Protein AF-A0A1X2G2B9-F1 (afdb_monomer_lite)

Secondary structure (DSSP, 8-state):
---TTSPPPPS--GGGG-GGGEEEEE-HHHHTT-S-HHHHHHHHHH-SS--TTEEEEEE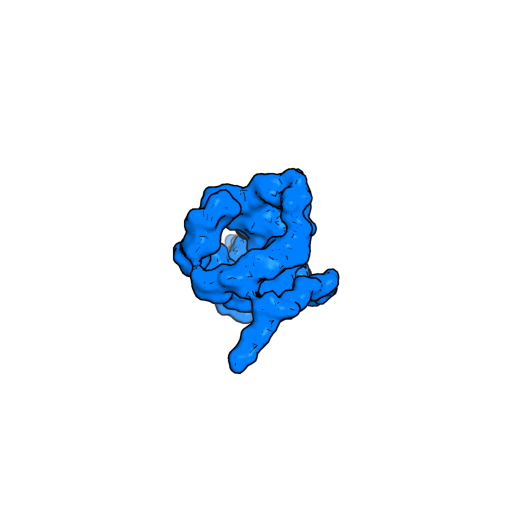ETTEEEEEESSHHHHHHHHH-GGGGHHHHTSTTGGG-EEEE-EETTEEPPP-SS--SSSTTS-S----S--------

Structure (mmCIF, N/CA/C/O backbone):
data_AF-A0A1X2G2B9-F1
#
_entry.id   AF-A0A1X2G2B9-F1
#
loop_
_atom_site.group_PDB
_atom_site.id
_atom_site.type_symbol
_atom_site.label_atom_id
_atom_site.label_alt_id
_atom_site.label_comp_id
_atom_site.label_asym_id
_atom_site.label_entity_id
_atom_site.label_seq_id
_atom_site.pdbx_PDB_ins_code
_atom_site.Cartn_x
_atom_site.Cartn_y
_atom_site.Cartn_z
_atom_site.occupancy
_atom_site.B_iso_or_equiv
_atom_site.auth_seq_id
_atom_site.auth_comp_id
_atom_site.auth_asym_id
_atom_site.auth_atom_id
_atom_site.pdbx_PDB_model_num
ATOM 1 N N . MET A 1 1 ? 1.521 -21.490 12.981 1.00 35.12 1 MET A N 1
ATOM 2 C CA . MET A 1 1 ? 0.927 -20.131 13.017 1.00 35.12 1 MET A CA 1
ATOM 3 C C . MET A 1 1 ? 2.047 -19.111 12.882 1.00 35.12 1 MET A C 1
ATOM 5 O O . MET A 1 1 ? 2.948 -19.111 13.706 1.00 35.12 1 MET A O 1
ATOM 9 N N . ASN A 1 2 ? 2.066 -18.315 11.810 1.00 43.19 2 ASN A N 1
ATOM 10 C CA . ASN A 1 2 ? 3.183 -17.407 11.534 1.00 43.19 2 ASN A CA 1
ATOM 11 C C . ASN A 1 2 ? 3.017 -16.120 12.366 1.00 43.19 2 ASN A C 1
ATOM 13 O O . ASN A 1 2 ? 2.038 -15.397 12.181 1.00 43.19 2 ASN A O 1
ATOM 17 N N . ASN A 1 3 ? 3.951 -15.846 13.283 1.00 52.41 3 ASN A N 1
ATOM 18 C CA . ASN A 1 3 ? 3.929 -14.757 14.278 1.00 52.41 3 ASN A CA 1
ATOM 19 C C . ASN A 1 3 ? 4.157 -13.352 13.664 1.00 52.41 3 ASN A C 1
ATOM 21 O O . ASN A 1 3 ? 4.850 -12.494 14.210 1.00 52.41 3 ASN A O 1
ATOM 25 N N . ASN A 1 4 ? 3.556 -13.085 12.503 1.00 62.97 4 ASN A N 1
ATOM 26 C CA . ASN A 1 4 ? 3.763 -11.864 11.723 1.00 62.97 4 ASN A CA 1
ATOM 27 C C . ASN A 1 4 ? 3.296 -10.582 12.428 1.00 62.97 4 ASN A C 1
ATOM 29 O O . ASN A 1 4 ? 3.696 -9.508 11.995 1.00 62.97 4 ASN A O 1
ATOM 33 N N . ARG A 1 5 ? 2.494 -10.658 13.501 1.00 63.94 5 ARG A N 1
ATOM 34 C CA . ARG A 1 5 ? 2.008 -9.479 14.247 1.00 63.94 5 ARG A CA 1
ATOM 35 C C . ARG A 1 5 ? 3.098 -8.761 15.052 1.00 63.94 5 ARG A C 1
ATOM 37 O O . ARG A 1 5 ? 2.946 -7.576 15.328 1.00 63.94 5 ARG A O 1
ATOM 44 N N . TYR A 1 6 ? 4.192 -9.449 15.388 1.00 70.75 6 TYR A N 1
ATOM 45 C CA . TYR A 1 6 ? 5.285 -8.894 16.201 1.00 70.75 6 TYR A CA 1
ATOM 46 C C . TYR A 1 6 ? 6.577 -8.652 15.419 1.00 70.75 6 TYR A C 1
ATOM 48 O O . TYR A 1 6 ? 7.561 -8.170 15.984 1.00 70.75 6 TYR A O 1
ATOM 56 N N . ARG A 1 7 ? 6.605 -8.968 14.116 1.00 85.94 7 ARG A N 1
ATOM 57 C CA . ARG A 1 7 ? 7.803 -8.718 13.309 1.00 85.94 7 ARG A CA 1
ATOM 58 C C . ARG A 1 7 ? 8.069 -7.214 13.246 1.00 85.94 7 ARG A C 1
ATOM 60 O O . ARG A 1 7 ? 7.139 -6.423 13.094 1.00 85.94 7 ARG A O 1
ATOM 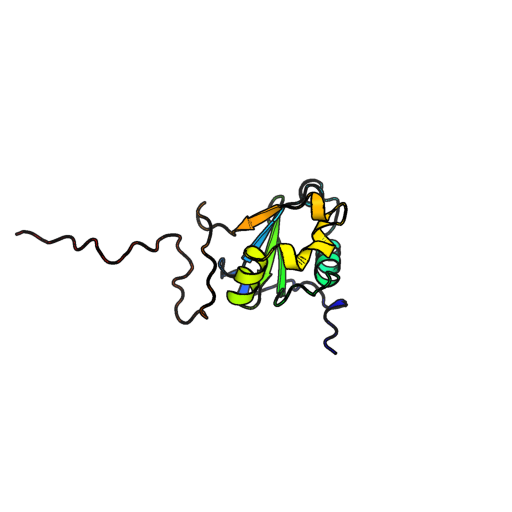67 N N . ARG A 1 8 ? 9.334 -6.809 13.319 1.00 88.69 8 ARG A N 1
ATOM 68 C CA . ARG A 1 8 ? 9.735 -5.405 13.144 1.00 88.69 8 ARG A CA 1
ATOM 69 C C . ARG A 1 8 ? 9.787 -5.047 11.659 1.00 88.69 8 ARG A C 1
ATOM 71 O O . ARG A 1 8 ? 9.990 -5.925 10.822 1.00 88.69 8 ARG A O 1
ATOM 78 N N . ASN A 1 9 ? 9.606 -3.766 11.342 1.00 92.19 9 ASN A N 1
ATOM 79 C CA . ASN A 1 9 ? 9.859 -3.267 9.994 1.00 92.19 9 ASN A CA 1
ATOM 80 C C . ASN A 1 9 ? 11.370 -3.386 9.730 1.00 92.19 9 ASN A C 1
ATOM 82 O O . ASN A 1 9 ? 12.138 -2.840 10.528 1.00 92.19 9 ASN A O 1
ATOM 86 N N . PRO A 1 10 ? 11.819 -4.103 8.686 1.00 88.81 10 PRO A N 1
ATOM 87 C CA . PRO A 1 10 ? 13.242 -4.200 8.378 1.00 88.81 10 PRO A CA 1
ATOM 88 C C . PRO A 1 10 ? 13.852 -2.809 8.169 1.00 88.81 10 PRO A C 1
ATOM 90 O O . PRO A 1 10 ? 13.226 -1.966 7.545 1.00 88.81 10 PRO A O 1
ATOM 93 N N . GLN A 1 11 ? 15.075 -2.564 8.646 1.00 86.00 11 GLN A N 1
ATOM 94 C CA . GLN A 1 11 ? 15.776 -1.303 8.346 1.00 86.00 11 GLN A CA 1
ATOM 95 C C . GLN A 1 11 ? 16.315 -1.265 6.910 1.00 86.00 11 GLN A C 1
ATOM 97 O O . GLN A 1 11 ? 16.427 -0.203 6.309 1.00 86.00 11 GLN A O 1
ATOM 102 N N . HIS A 1 12 ? 16.625 -2.438 6.354 1.00 84.06 12 HIS A N 1
ATOM 103 C CA . HIS A 1 12 ? 17.153 -2.595 5.006 1.00 84.06 12 HIS A CA 1
ATOM 104 C C . HIS A 1 12 ? 16.321 -3.621 4.245 1.00 84.06 12 HIS A C 1
ATOM 106 O O . HIS A 1 12 ? 16.047 -4.713 4.745 1.00 84.06 12 HIS A O 1
ATOM 112 N N . CYS A 1 13 ? 15.947 -3.293 3.008 1.00 84.88 13 CYS A N 1
ATOM 113 C CA . CYS A 1 13 ? 15.178 -4.192 2.162 1.00 84.88 13 CYS A CA 1
ATOM 114 C C . CYS A 1 13 ? 15.708 -4.193 0.724 1.00 84.88 13 CYS A C 1
ATOM 116 O O . CYS A 1 13 ? 15.471 -3.263 -0.046 1.00 84.88 13 CYS A O 1
ATOM 118 N N . ARG A 1 14 ? 16.393 -5.279 0.337 1.00 78.12 14 ARG A N 1
ATOM 119 C CA . ARG A 1 14 ? 16.981 -5.438 -1.009 1.00 78.12 14 ARG A CA 1
ATOM 120 C C . ARG A 1 14 ? 15.937 -5.380 -2.134 1.00 78.12 14 ARG A C 1
ATOM 122 O O . ARG A 1 14 ? 16.256 -4.957 -3.240 1.00 78.12 14 ARG A O 1
ATOM 129 N N . GLY A 1 15 ? 14.693 -5.778 -1.855 1.00 75.56 15 GLY A N 1
ATOM 130 C CA . GLY A 1 15 ? 13.593 -5.760 -2.826 1.00 75.56 15 GLY A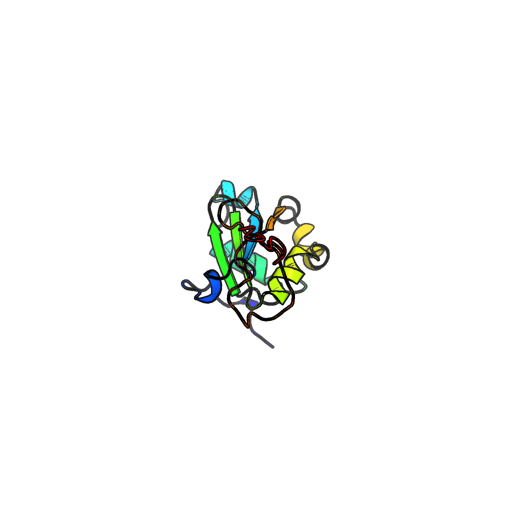 CA 1
ATOM 131 C C . GLY A 1 15 ? 13.030 -4.364 -3.125 1.00 75.56 15 GLY A C 1
ATOM 132 O O . GLY A 1 15 ? 12.407 -4.168 -4.165 1.00 75.56 15 GLY A O 1
ATOM 133 N N . CYS A 1 16 ? 13.339 -3.344 -2.311 1.00 83.19 16 CYS A N 1
ATOM 134 C CA . CYS A 1 16 ? 12.907 -1.962 -2.566 1.00 83.19 16 CYS A CA 1
ATOM 135 C C . CYS A 1 16 ? 13.519 -1.329 -3.830 1.00 83.19 16 CYS A C 1
ATOM 137 O O . CYS A 1 16 ? 13.174 -0.202 -4.183 1.00 83.19 16 CYS A O 1
ATOM 139 N N . ARG A 1 17 ? 14.382 -2.047 -4.554 1.00 81.56 17 ARG A N 1
ATOM 140 C CA . ARG A 1 17 ? 14.845 -1.660 -5.892 1.00 81.56 17 ARG A CA 1
ATOM 141 C C . ARG A 1 17 ? 13.832 -1.929 -7.007 1.00 81.56 17 ARG A C 1
ATOM 143 O O . ARG A 1 17 ? 14.066 -1.475 -8.118 1.00 81.56 17 ARG A O 1
ATOM 150 N N . PHE A 1 18 ? 12.747 -2.662 -6.737 1.00 85.31 18 PHE A N 1
ATOM 151 C CA . PHE A 1 18 ? 11.749 -3.061 -7.734 1.00 85.31 18 PHE A CA 1
ATOM 152 C C . PHE A 1 18 ? 10.439 -2.268 -7.561 1.00 85.31 18 PHE A C 1
ATOM 154 O O . PHE A 1 18 ? 9.639 -2.582 -6.677 1.00 85.31 18 PHE A O 1
ATOM 161 N N . PRO A 1 19 ? 10.176 -1.228 -8.377 1.00 86.19 19 PRO A N 1
ATOM 162 C CA . PRO A 1 19 ? 9.009 -0.360 -8.191 1.00 86.19 19 PRO A CA 1
ATOM 163 C C . PRO A 1 19 ? 7.650 -1.036 -8.418 1.00 86.19 19 PRO A C 1
ATOM 165 O O . PRO A 1 19 ? 6.665 -0.642 -7.811 1.00 86.19 19 PRO A O 1
ATOM 168 N N . CYS A 1 20 ? 7.574 -2.079 -9.245 1.00 86.06 20 CYS A N 1
ATOM 169 C CA . CYS A 1 20 ? 6.356 -2.881 -9.472 1.00 86.06 20 CYS A CA 1
ATOM 170 C C . CYS A 1 20 ? 5.962 -3.743 -8.268 1.00 86.06 20 CYS A C 1
ATOM 172 O O . CYS A 1 20 ? 4.863 -4.286 -8.228 1.00 86.06 20 CYS A O 1
ATOM 174 N N . GLN A 1 21 ? 6.840 -3.843 -7.274 1.00 91.00 21 GLN A N 1
ATOM 175 C CA . GLN A 1 21 ? 6.560 -4.461 -5.987 1.00 91.00 21 GLN A CA 1
ATOM 176 C C . GLN A 1 21 ? 6.240 -3.418 -4.915 1.00 91.00 21 GLN A C 1
ATOM 178 O O . GLN A 1 21 ? 6.195 -3.746 -3.732 1.00 91.00 21 GLN A O 1
ATOM 183 N N . GLN A 1 22 ? 6.075 -2.151 -5.299 1.00 92.94 22 GLN A N 1
ATOM 184 C CA . GLN A 1 22 ? 5.862 -1.046 -4.377 1.00 92.94 22 GLN A CA 1
ATOM 185 C C . GLN A 1 22 ? 4.546 -0.354 -4.664 1.00 92.94 22 GLN A C 1
ATOM 187 O O . GLN A 1 22 ? 4.196 -0.143 -5.819 1.00 92.94 22 GLN A O 1
ATOM 192 N N . VAL A 1 23 ? 3.836 0.037 -3.615 1.00 93.25 23 VAL A N 1
ATOM 193 C CA . VAL A 1 23 ? 2.589 0.803 -3.682 1.00 93.25 23 VAL A CA 1
ATOM 194 C C . VAL A 1 23 ? 2.724 2.004 -2.757 1.00 93.25 23 VAL A C 1
ATOM 196 O O . VAL A 1 23 ? 3.361 1.901 -1.709 1.00 93.25 23 VAL A O 1
ATOM 199 N N . LEU A 1 24 ? 2.159 3.147 -3.138 1.00 93.44 24 LEU A N 1
ATOM 200 C CA . LEU A 1 24 ? 2.113 4.318 -2.271 1.00 93.44 24 LEU A CA 1
ATOM 201 C C . LEU A 1 24 ? 0.769 4.380 -1.548 1.00 93.44 24 LEU A C 1
ATOM 203 O O . LEU A 1 24 ? -0.288 4.226 -2.156 1.00 93.44 24 LEU A O 1
ATOM 207 N N . LEU A 1 25 ? 0.837 4.626 -0.248 1.00 91.56 25 LEU A N 1
ATOM 208 C CA . LEU A 1 25 ? -0.287 4.887 0.632 1.00 91.56 25 LEU A CA 1
ATOM 209 C C . LEU A 1 25 ? -0.152 6.318 1.147 1.00 91.56 25 LEU A C 1
ATOM 211 O O . LEU A 1 25 ? 0.838 6.663 1.788 1.00 91.56 25 LEU A O 1
ATOM 215 N N . HIS A 1 26 ? -1.144 7.147 0.871 1.00 89.75 26 HIS A N 1
ATOM 216 C CA . HIS A 1 26 ? -1.196 8.533 1.317 1.00 89.75 26 HIS A CA 1
ATOM 217 C C . HIS A 1 26 ? -2.144 8.640 2.491 1.00 89.75 26 HIS A C 1
ATOM 219 O O . HIS A 1 26 ? -3.165 7.957 2.535 1.00 89.75 26 HIS A O 1
ATOM 225 N N . SER A 1 27 ? -1.816 9.501 3.444 1.00 85.12 27 SER A N 1
ATOM 226 C CA . SER A 1 27 ? -2.665 9.746 4.598 1.00 85.12 27 SER A CA 1
ATOM 227 C C . SER A 1 27 ? -2.372 11.132 5.162 1.00 85.12 27 SER A C 1
ATOM 229 O O . SER A 1 27 ? -1.200 11.469 5.328 1.00 85.12 27 SER A O 1
ATOM 231 N N . PRO A 1 28 ? -3.382 11.920 5.564 1.00 82.62 28 PRO A N 1
ATOM 232 C CA . PRO A 1 28 ? -3.135 13.185 6.258 1.00 82.62 28 PRO A CA 1
ATOM 233 C C . PRO A 1 28 ? -2.391 12.987 7.592 1.00 82.62 28 PRO A C 1
ATOM 235 O O . PRO A 1 28 ? -1.752 13.906 8.096 1.00 82.62 28 PRO A O 1
ATOM 238 N N . TYR A 1 29 ? -2.429 11.777 8.162 1.00 81.88 29 TYR A N 1
ATOM 239 C CA . TYR A 1 29 ? -1.679 11.428 9.371 1.00 81.88 29 TYR A CA 1
ATOM 240 C C . TYR A 1 29 ? -0.173 11.230 9.118 1.00 81.88 29 TYR A C 1
ATOM 242 O O . TYR A 1 29 ? 0.598 11.246 10.077 1.00 81.88 29 TYR A O 1
ATOM 250 N N . LEU A 1 30 ? 0.244 11.065 7.855 1.00 80.25 30 LEU A N 1
ATOM 251 C CA . LEU A 1 30 ? 1.653 11.008 7.450 1.00 80.25 30 LEU A CA 1
ATOM 252 C C . LEU A 1 30 ? 2.238 12.403 7.257 1.00 80.25 30 LEU A C 1
ATOM 254 O O . LEU A 1 30 ? 3.258 12.702 7.864 1.00 80.25 30 LEU A O 1
ATOM 258 N N . ALA A 1 31 ? 1.546 13.262 6.503 1.00 70.88 31 ALA A N 1
ATOM 259 C CA . ALA A 1 31 ? 1.958 14.649 6.264 1.00 70.88 31 ALA A CA 1
ATOM 260 C C . ALA A 1 31 ? 2.176 15.442 7.568 1.00 70.88 31 ALA A C 1
ATOM 262 O O . ALA A 1 31 ? 3.058 16.286 7.662 1.00 70.88 31 ALA A O 1
ATOM 263 N N . GLY A 1 32 ? 1.394 15.146 8.612 1.00 69.00 32 GLY A N 1
ATOM 264 C CA . GLY A 1 32 ? 1.533 15.793 9.919 1.00 69.00 32 GLY A CA 1
ATOM 265 C C . GLY A 1 32 ? 2.516 15.127 10.889 1.00 69.00 32 GLY A C 1
ATOM 266 O O . GLY A 1 32 ? 2.493 15.496 12.060 1.00 69.00 32 GLY A O 1
ATOM 267 N N . ASN A 1 33 ? 3.281 14.103 10.476 1.00 69.69 33 ASN A N 1
ATOM 268 C CA . ASN A 1 33 ? 4.137 13.275 11.350 1.00 69.69 33 ASN A CA 1
ATOM 269 C C . ASN A 1 33 ? 3.430 12.772 12.626 1.00 69.69 33 ASN A C 1
ATOM 271 O O . ASN A 1 33 ? 4.047 12.554 13.667 1.00 69.69 33 ASN A O 1
ATOM 275 N N . ARG A 1 34 ? 2.109 12.566 12.553 1.00 78.88 34 ARG A N 1
ATOM 276 C CA . ARG A 1 34 ? 1.281 12.247 13.728 1.00 78.88 34 ARG A CA 1
ATOM 277 C C . ARG A 1 34 ? 1.477 10.817 14.220 1.00 78.88 34 ARG A C 1
ATOM 279 O O . ARG A 1 34 ? 1.125 10.499 15.351 1.00 78.88 34 ARG A O 1
ATOM 286 N N . LEU A 1 35 ? 2.001 9.945 13.364 1.00 83.31 35 LEU A N 1
ATOM 287 C CA . LEU A 1 35 ? 2.250 8.540 13.659 1.00 83.31 35 LEU A CA 1
ATOM 288 C C . LEU A 1 35 ? 3.647 8.153 13.185 1.00 83.31 35 LEU A C 1
ATOM 290 O O . LEU A 1 35 ? 4.008 8.392 12.034 1.00 83.31 35 LEU A O 1
ATOM 294 N N . SER A 1 36 ? 4.410 7.497 14.059 1.00 88.56 36 SER A N 1
ATOM 295 C CA . SER A 1 36 ? 5.733 6.982 13.707 1.00 88.56 36 SER A CA 1
ATOM 296 C C . SER A 1 36 ? 5.641 5.827 12.705 1.00 88.56 36 SER A C 1
ATOM 298 O O . SER A 1 36 ? 4.651 5.089 12.666 1.00 88.56 36 SER A O 1
ATOM 300 N N . LEU A 1 37 ? 6.711 5.605 11.935 1.00 89.88 37 LEU A N 1
ATOM 301 C CA . LEU A 1 37 ? 6.808 4.484 10.990 1.00 89.88 37 LEU A CA 1
ATOM 302 C C . LEU A 1 37 ? 6.564 3.125 11.675 1.00 89.88 37 LEU A C 1
ATOM 304 O O . LEU A 1 37 ? 5.906 2.250 11.119 1.00 89.88 37 LEU A O 1
ATOM 308 N N . ALA A 1 38 ? 7.028 2.956 12.917 1.00 90.38 38 ALA A N 1
ATOM 309 C CA . ALA A 1 38 ? 6.774 1.751 13.708 1.00 90.38 38 ALA A CA 1
ATOM 310 C C . ALA A 1 38 ? 5.287 1.580 14.066 1.00 90.38 38 ALA A C 1
ATOM 312 O O . ALA A 1 38 ? 4.781 0.458 14.125 1.00 90.38 38 ALA A O 1
ATOM 313 N N . HIS A 1 39 ? 4.568 2.681 14.298 1.00 89.19 39 HIS A N 1
ATOM 314 C CA . HIS A 1 39 ? 3.131 2.642 14.545 1.00 89.19 39 HIS A CA 1
ATOM 315 C C . HIS A 1 39 ? 2.371 2.222 13.285 1.00 89.19 39 HIS A C 1
ATOM 317 O O . HIS A 1 39 ? 1.563 1.298 13.338 1.00 89.19 39 HIS A O 1
ATOM 323 N N . TRP A 1 40 ? 2.708 2.825 12.146 1.00 89.44 40 TRP A N 1
ATOM 324 C CA . TRP A 1 40 ? 2.177 2.447 10.838 1.00 89.44 40 TRP A CA 1
ATOM 325 C C . TRP A 1 40 ? 2.409 0.983 10.499 1.00 89.44 40 TRP A C 1
ATOM 327 O O . TRP A 1 40 ? 1.505 0.298 10.027 1.00 89.44 40 TRP A O 1
ATOM 337 N N . TRP A 1 41 ? 3.605 0.482 10.792 1.00 92.00 41 TRP A N 1
ATOM 338 C CA . TRP A 1 41 ? 3.935 -0.916 10.582 1.00 92.00 41 TRP A CA 1
ATOM 339 C C . TRP A 1 41 ? 3.020 -1.850 11.376 1.00 92.00 41 TRP A C 1
ATOM 341 O O . TRP A 1 41 ? 2.435 -2.767 10.805 1.00 92.00 41 TRP A O 1
ATOM 351 N N . ARG A 1 42 ? 2.833 -1.584 12.675 1.00 89.75 42 ARG A N 1
ATOM 352 C CA . ARG A 1 42 ? 1.923 -2.369 13.525 1.00 89.75 42 ARG A CA 1
ATOM 353 C C . ARG A 1 42 ? 0.482 -2.313 13.023 1.00 89.75 42 ARG A C 1
ATOM 355 O O . ARG A 1 42 ? -0.168 -3.353 12.952 1.00 89.75 42 ARG A O 1
ATOM 362 N N . LEU A 1 43 ? 0.011 -1.131 12.623 1.00 87.94 43 LEU A N 1
ATOM 363 C CA . LEU A 1 43 ? -1.333 -0.952 12.070 1.00 87.94 43 LEU A CA 1
ATOM 364 C C . LEU A 1 43 ? -1.539 -1.811 10.818 1.00 87.94 43 LEU A C 1
ATOM 366 O O . LEU A 1 43 ? -2.481 -2.599 10.770 1.00 87.94 43 LEU A O 1
ATOM 370 N N . LEU A 1 44 ? -0.624 -1.748 9.849 1.00 88.94 44 LEU A N 1
ATOM 371 C CA . LEU A 1 44 ? -0.721 -2.529 8.612 1.00 88.94 44 LEU A CA 1
ATOM 372 C C . LEU A 1 44 ? -0.657 -4.047 8.856 1.00 88.94 44 LEU A C 1
ATOM 374 O O . LEU A 1 44 ? -1.310 -4.809 8.146 1.00 88.94 44 LEU A O 1
ATOM 378 N N . LEU A 1 45 ? 0.078 -4.501 9.877 1.00 89.06 45 LEU A N 1
ATOM 379 C CA . LEU A 1 45 ? 0.116 -5.916 10.273 1.00 89.06 45 LEU A CA 1
ATOM 380 C C . LEU A 1 45 ? -1.145 -6.391 11.005 1.00 89.06 45 LEU A C 1
ATOM 382 O O . LEU A 1 45 ? -1.412 -7.593 11.028 1.00 89.06 45 LEU A O 1
ATOM 386 N N . SER A 1 46 ? -1.908 -5.476 11.605 1.00 86.31 46 SER A N 1
ATOM 387 C CA . SER A 1 46 ? -3.170 -5.791 12.287 1.00 86.31 46 SER A CA 1
ATOM 388 C C . SER A 1 46 ? -4.390 -5.859 11.364 1.00 86.31 46 SER A C 1
ATOM 390 O O . SER A 1 46 ? -5.452 -6.281 11.815 1.00 86.31 46 SER A O 1
ATOM 392 N N . VAL A 1 47 ? -4.258 -5.479 10.087 1.00 84.44 47 VAL A N 1
ATOM 393 C CA . VAL A 1 47 ? -5.364 -5.517 9.115 1.00 84.44 47 VAL A CA 1
ATOM 394 C C . VAL A 1 47 ? -5.878 -6.949 8.934 1.00 84.44 47 VAL A C 1
ATOM 396 O O . VAL A 1 47 ? -5.094 -7.897 8.860 1.00 84.44 47 VAL A O 1
ATOM 399 N N . VAL A 1 48 ? -7.204 -7.103 8.851 1.00 82.62 48 VAL A N 1
ATOM 400 C CA . VAL A 1 48 ? -7.881 -8.391 8.634 1.00 82.62 48 VAL A CA 1
ATOM 401 C C . VAL A 1 48 ? -8.772 -8.308 7.390 1.00 82.62 48 VAL A C 1
ATOM 403 O O . VAL A 1 48 ? -9.693 -7.493 7.382 1.00 82.62 48 VAL A O 1
ATOM 406 N N . PRO A 1 49 ? -8.567 -9.153 6.364 1.00 83.88 49 PRO A N 1
ATOM 407 C CA . PRO A 1 49 ? -7.505 -10.153 6.239 1.00 83.88 49 PRO A CA 1
ATOM 408 C C . PRO A 1 49 ? -6.097 -9.524 6.178 1.00 83.88 49 PRO A C 1
ATOM 410 O O . PRO A 1 49 ? -5.963 -8.381 5.738 1.00 83.88 49 PRO A O 1
ATOM 413 N N . PRO A 1 50 ? -5.041 -10.255 6.592 1.00 86.44 50 PRO A N 1
ATOM 414 C CA . PRO A 1 50 ? -3.672 -9.750 6.539 1.00 86.44 50 PRO A CA 1
ATOM 415 C C . PRO A 1 50 ? -3.280 -9.282 5.139 1.00 86.44 50 PRO A C 1
ATOM 417 O O . PRO A 1 50 ? -3.585 -9.946 4.145 1.00 86.44 50 PRO A O 1
ATOM 420 N N . ILE A 1 51 ? -2.532 -8.178 5.067 1.00 88.94 51 ILE A N 1
ATOM 421 C CA . ILE A 1 51 ? -1.965 -7.683 3.811 1.00 88.94 51 ILE A CA 1
ATOM 422 C C . ILE A 1 51 ? -0.916 -8.684 3.313 1.00 88.94 51 ILE A C 1
ATOM 424 O O . ILE A 1 51 ? 0.228 -8.717 3.780 1.00 88.94 51 ILE A O 1
ATOM 428 N N . ALA A 1 52 ? -1.328 -9.530 2.372 1.00 88.50 52 ALA A N 1
ATOM 429 C CA . ALA A 1 52 ? -0.516 -10.625 1.868 1.00 88.50 52 ALA A CA 1
ATOM 430 C C . ALA A 1 52 ? 0.777 -10.110 1.227 1.00 88.50 52 ALA A C 1
ATOM 432 O O . ALA A 1 52 ? 0.767 -9.229 0.367 1.00 88.50 52 ALA A O 1
ATOM 433 N N . GLY A 1 53 ? 1.902 -10.689 1.642 1.00 90.50 53 GLY A N 1
ATOM 434 C CA . GLY A 1 53 ? 3.198 -10.406 1.044 1.00 90.50 53 GLY A CA 1
ATOM 435 C C . GLY A 1 53 ? 3.786 -9.036 1.375 1.00 90.50 53 GLY A C 1
ATOM 436 O O . GLY A 1 53 ? 4.803 -8.702 0.784 1.00 90.50 53 GLY A O 1
ATOM 437 N N . LEU A 1 54 ? 3.224 -8.246 2.299 1.00 93.12 54 LEU A N 1
ATOM 438 C CA . LEU A 1 54 ? 3.893 -7.035 2.791 1.00 93.12 54 LEU A CA 1
ATOM 439 C C . LEU A 1 54 ? 5.249 -7.422 3.412 1.00 93.12 54 LEU A C 1
ATOM 441 O O . LEU A 1 54 ? 5.320 -8.373 4.191 1.00 93.12 54 LEU A O 1
ATOM 445 N N . VAL A 1 55 ? 6.329 -6.706 3.109 1.00 93.25 55 VAL A N 1
ATOM 446 C CA . VAL A 1 55 ? 7.687 -7.013 3.619 1.00 93.25 55 VAL A CA 1
ATOM 447 C C . VAL A 1 55 ? 8.298 -5.840 4.359 1.00 93.25 55 VAL A C 1
ATOM 449 O O . VAL A 1 55 ? 8.986 -6.041 5.355 1.00 93.25 55 VAL A O 1
ATOM 452 N N . HIS A 1 56 ? 8.063 -4.630 3.871 1.00 94.56 56 HIS A N 1
ATOM 453 C CA . HIS A 1 56 ? 8.730 -3.436 4.361 1.00 94.56 56 HIS A CA 1
ATOM 454 C C . HIS A 1 56 ? 7.861 -2.213 4.081 1.00 94.56 56 HIS A C 1
ATOM 456 O O . HIS A 1 56 ? 7.167 -2.172 3.061 1.00 94.56 56 HIS A O 1
ATOM 462 N N . ILE A 1 57 ? 7.912 -1.221 4.966 1.00 94.69 57 ILE A N 1
ATOM 463 C CA . ILE A 1 57 ? 7.381 0.114 4.699 1.00 94.69 57 ILE A CA 1
ATOM 464 C C . ILE A 1 57 ? 8.459 1.171 4.879 1.00 94.69 57 ILE A C 1
ATOM 466 O O . ILE A 1 57 ? 9.319 1.059 5.748 1.00 94.69 57 ILE A O 1
ATOM 470 N N . GLN A 1 58 ? 8.381 2.229 4.086 1.00 93.06 58 GLN A N 1
ATOM 471 C CA . GLN A 1 58 ? 9.290 3.362 4.172 1.00 93.06 58 GLN A CA 1
ATOM 472 C C . GLN A 1 58 ? 8.501 4.659 4.030 1.00 93.06 58 GLN A C 1
ATOM 474 O O . GLN A 1 58 ? 7.601 4.742 3.195 1.00 93.06 58 GLN A O 1
ATOM 479 N N . GLN A 1 59 ? 8.843 5.677 4.815 1.00 90.38 59 GLN A N 1
ATOM 480 C CA . GLN A 1 59 ? 8.318 7.021 4.592 1.00 90.38 59 GLN A CA 1
ATOM 481 C C . GLN A 1 59 ? 8.934 7.613 3.318 1.00 90.38 59 GLN A C 1
ATOM 483 O O . GLN A 1 59 ? 10.134 7.491 3.076 1.00 90.38 59 GLN A O 1
ATOM 488 N N . HIS A 1 60 ? 8.097 8.207 2.476 1.00 87.94 60 HIS A N 1
ATOM 489 C CA . HIS A 1 60 ? 8.472 8.756 1.183 1.00 87.94 60 HIS A CA 1
ATOM 490 C C . HIS A 1 60 ? 7.703 10.059 0.948 1.00 87.94 60 HIS A C 1
ATOM 492 O O . HIS A 1 60 ? 6.586 10.039 0.425 1.00 87.94 60 HIS A O 1
ATOM 498 N N . GLY A 1 61 ? 8.302 11.179 1.364 1.00 85.94 61 GLY A N 1
ATOM 499 C CA . GLY A 1 61 ? 7.597 12.457 1.475 1.00 85.94 61 GLY A CA 1
ATOM 500 C C . GLY A 1 61 ? 6.406 12.327 2.427 1.00 85.94 61 GLY A C 1
ATOM 501 O O . GLY A 1 61 ? 6.533 11.731 3.499 1.00 85.94 61 GLY A O 1
ATOM 502 N N . ASP A 1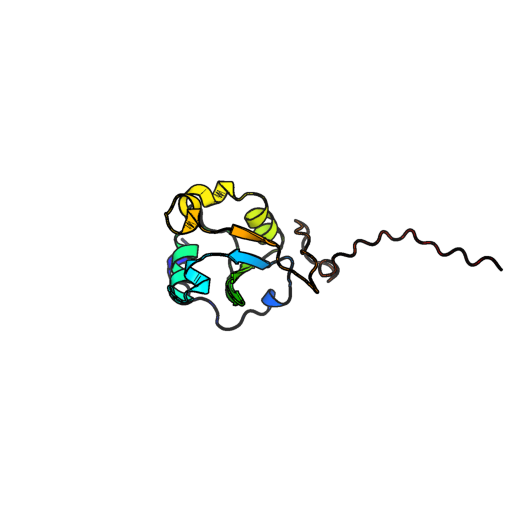 62 ? 5.242 12.788 1.976 1.00 86.88 62 ASP A N 1
ATOM 503 C CA . ASP A 1 62 ? 3.967 12.719 2.708 1.00 86.88 62 ASP A CA 1
ATOM 504 C C . ASP A 1 62 ? 3.237 11.368 2.565 1.00 86.88 62 ASP A C 1
ATOM 506 O O . ASP A 1 62 ? 2.071 11.217 2.941 1.00 86.88 62 ASP A O 1
ATOM 510 N N . SER A 1 63 ? 3.916 10.363 2.009 1.00 90.62 63 SER A N 1
ATOM 511 C CA . SER A 1 63 ? 3.365 9.039 1.726 1.00 90.62 63 SER A CA 1
ATOM 512 C C . SER A 1 63 ? 4.138 7.937 2.446 1.00 90.62 63 SER A C 1
ATOM 514 O O . SER A 1 63 ? 5.312 8.074 2.794 1.00 90.62 63 SER A O 1
ATOM 516 N N . LEU A 1 64 ? 3.505 6.776 2.583 1.00 92.38 64 LEU A N 1
ATOM 517 C CA . LEU A 1 64 ? 4.175 5.515 2.862 1.00 92.38 64 LEU A CA 1
ATOM 518 C C . LEU A 1 64 ? 4.346 4.733 1.577 1.00 92.38 64 LEU A C 1
ATOM 520 O O . LEU A 1 64 ? 3.404 4.500 0.827 1.00 92.38 64 LEU A O 1
ATOM 524 N N . ARG A 1 65 ? 5.558 4.253 1.365 1.00 93.38 65 ARG A N 1
ATOM 525 C CA . ARG A 1 65 ? 5.881 3.269 0.351 1.00 93.38 65 ARG A CA 1
ATOM 526 C C . ARG A 1 65 ? 5.805 1.887 0.978 1.00 93.38 65 ARG A C 1
ATOM 528 O O . ARG A 1 65 ? 6.599 1.558 1.854 1.00 93.38 65 ARG A O 1
ATOM 535 N N . LEU A 1 66 ? 4.858 1.086 0.516 1.00 94.38 66 LEU A N 1
ATOM 536 C CA . LEU A 1 66 ? 4.660 -0.300 0.917 1.00 94.38 66 LEU A CA 1
ATOM 537 C C . LEU A 1 66 ? 5.379 -1.184 -0.091 1.00 94.38 66 LEU A C 1
ATOM 539 O O . LEU A 1 66 ? 5.102 -1.090 -1.282 1.00 94.38 66 LEU A O 1
ATOM 543 N N . HIS A 1 67 ? 6.285 -2.037 0.370 1.00 94.31 67 HIS A N 1
ATOM 544 C CA . HIS A 1 67 ? 6.995 -2.999 -0.464 1.00 94.31 67 HIS A CA 1
ATOM 545 C C . HIS A 1 67 ? 6.500 -4.423 -0.201 1.00 94.31 67 HIS A C 1
ATOM 547 O O . HIS A 1 67 ? 6.371 -4.853 0.951 1.00 94.31 67 HIS A O 1
ATOM 553 N N . PHE A 1 68 ? 6.272 -5.155 -1.287 1.00 92.75 68 PHE A N 1
ATOM 554 C CA . PHE A 1 68 ? 5.728 -6.502 -1.299 1.00 92.75 68 PHE A CA 1
ATOM 555 C C . PHE A 1 68 ? 6.734 -7.532 -1.819 1.00 92.75 68 PHE A C 1
ATOM 557 O O . PHE A 1 68 ? 7.521 -7.261 -2.717 1.00 92.75 68 PHE A O 1
ATOM 564 N N . VAL A 1 69 ? 6.662 -8.755 -1.297 1.00 90.19 69 VAL A N 1
ATOM 565 C CA . VAL A 1 69 ? 7.581 -9.855 -1.627 1.00 90.19 69 VAL A CA 1
ATOM 566 C C . VAL A 1 69 ? 7.537 -10.255 -3.102 1.00 90.19 69 VAL A C 1
ATOM 568 O O . VAL A 1 69 ? 8.568 -10.632 -3.652 1.00 90.19 69 VAL A O 1
ATOM 571 N N . THR A 1 70 ? 6.381 -10.119 -3.762 1.00 88.19 70 THR A N 1
ATOM 572 C CA . THR A 1 70 ? 6.219 -10.395 -5.195 1.00 88.19 70 THR A CA 1
ATOM 573 C C . THR A 1 70 ? 5.394 -9.321 -5.913 1.00 88.19 70 THR A C 1
ATOM 575 O O . THR A 1 70 ? 4.610 -8.604 -5.277 1.00 88.19 70 THR A O 1
ATOM 578 N N . PRO A 1 71 ? 5.506 -9.227 -7.253 1.00 88.12 71 PRO A N 1
ATOM 579 C CA . PRO A 1 71 ? 4.629 -8.386 -8.071 1.00 88.12 71 PRO A CA 1
ATOM 580 C C . PRO A 1 71 ? 3.162 -8.770 -7.936 1.00 88.12 71 PRO A C 1
ATOM 582 O O . PRO A 1 71 ? 2.308 -7.891 -7.925 1.00 88.12 71 PRO A O 1
ATOM 585 N N . GLN A 1 72 ? 2.862 -10.065 -7.765 1.00 89.94 72 GLN A N 1
ATOM 586 C CA . GLN A 1 72 ? 1.484 -10.528 -7.594 1.00 89.94 72 GLN A CA 1
ATOM 587 C C . GLN A 1 72 ? 0.850 -9.936 -6.338 1.00 89.94 72 GLN A C 1
ATOM 589 O O . GLN A 1 72 ? -0.287 -9.476 -6.394 1.00 89.94 72 GLN A O 1
ATOM 594 N N . SER A 1 73 ? 1.589 -9.902 -5.224 1.00 91.25 73 SER A N 1
ATOM 595 C CA . SER A 1 73 ? 1.114 -9.297 -3.979 1.00 91.25 73 SER A CA 1
ATOM 596 C C . SER A 1 73 ? 0.865 -7.794 -4.133 1.00 91.25 73 SER A C 1
ATOM 598 O O . SER A 1 73 ? -0.195 -7.317 -3.733 1.00 91.25 73 SER A O 1
ATOM 600 N N . ALA A 1 74 ? 1.782 -7.060 -4.774 1.00 91.38 74 ALA A N 1
ATOM 601 C CA . ALA A 1 74 ? 1.604 -5.628 -5.035 1.00 91.38 74 ALA A CA 1
ATOM 602 C C . ALA A 1 74 ? 0.428 -5.350 -5.988 1.00 91.38 74 ALA A C 1
ATOM 604 O O . ALA A 1 74 ? -0.420 -4.505 -5.701 1.00 91.38 74 ALA A O 1
ATOM 605 N N . HIS A 1 75 ? 0.333 -6.109 -7.086 1.00 90.69 75 HIS A N 1
ATOM 606 C CA . HIS A 1 75 ? -0.785 -6.064 -8.023 1.00 90.69 75 HIS A CA 1
ATOM 607 C C . HIS A 1 75 ? -2.107 -6.291 -7.295 1.00 90.69 75 HIS A C 1
ATOM 609 O O . HIS A 1 75 ? -3.049 -5.520 -7.464 1.00 90.69 75 HIS A O 1
ATOM 615 N N . PHE A 1 76 ? -2.198 -7.358 -6.500 1.00 90.44 76 PHE A N 1
ATOM 616 C CA . PHE A 1 76 ? -3.418 -7.714 -5.787 1.00 90.44 76 PHE A CA 1
ATOM 617 C C . PHE A 1 76 ? -3.820 -6.629 -4.787 1.00 90.44 76 PHE A C 1
ATOM 619 O O . PHE A 1 76 ? -4.973 -6.208 -4.792 1.00 90.44 76 PHE A O 1
ATOM 626 N N . PHE A 1 77 ? -2.864 -6.118 -4.004 1.00 91.00 77 PHE A N 1
ATOM 627 C CA . PHE A 1 77 ? -3.100 -5.017 -3.072 1.00 91.00 77 PHE A CA 1
ATOM 628 C C . PHE A 1 77 ? -3.676 -3.781 -3.760 1.00 91.00 77 PHE A C 1
ATOM 630 O O . PHE A 1 77 ? -4.676 -3.237 -3.295 1.00 91.00 77 PHE A O 1
ATOM 637 N N . TYR A 1 78 ? -3.077 -3.377 -4.882 1.00 90.31 78 TYR A N 1
ATOM 638 C CA . TYR A 1 78 ? -3.489 -2.192 -5.627 1.00 90.31 78 TYR A CA 1
ATOM 639 C C . TYR A 1 78 ? -4.851 -2.359 -6.321 1.00 90.31 78 TYR A C 1
ATOM 641 O O . TYR A 1 78 ? -5.681 -1.458 -6.284 1.00 90.31 78 TYR A O 1
ATOM 649 N N . THR A 1 79 ? -5.092 -3.511 -6.952 1.00 89.06 79 THR A N 1
ATOM 650 C CA . THR A 1 79 ? -6.286 -3.737 -7.792 1.00 89.06 79 THR A CA 1
ATOM 651 C C . THR A 1 79 ? -7.519 -4.201 -7.021 1.00 89.06 79 THR A C 1
ATOM 653 O O . THR A 1 79 ? -8.623 -4.097 -7.545 1.00 89.06 79 THR A O 1
ATOM 656 N N . HIS A 1 80 ? -7.364 -4.694 -5.787 1.00 87.06 80 HIS A N 1
ATOM 657 C CA . HIS A 1 80 ? -8.473 -5.208 -4.974 1.00 87.06 80 HIS A CA 1
ATOM 658 C C . HIS A 1 80 ? -8.578 -4.477 -3.625 1.00 87.06 80 HIS A C 1
ATOM 660 O O . HIS A 1 80 ? -8.470 -5.112 -2.572 1.00 87.06 80 HIS A O 1
ATOM 666 N N . PRO A 1 81 ? -8.817 -3.149 -3.612 1.00 77.38 81 PRO A N 1
ATOM 667 C CA . PRO A 1 81 ? -8.894 -2.376 -2.372 1.00 77.38 81 PRO A CA 1
ATOM 668 C C . PRO A 1 81 ? -10.021 -2.847 -1.437 1.00 77.38 81 PRO A C 1
ATOM 670 O O . PRO A 1 81 ? -9.915 -2.705 -0.220 1.00 77.38 81 PRO A O 1
ATOM 673 N N . SER A 1 82 ? -11.067 -3.481 -1.984 1.00 78.56 82 SER A N 1
ATOM 674 C CA . SER A 1 82 ? -12.184 -4.052 -1.221 1.00 78.56 82 SER A CA 1
A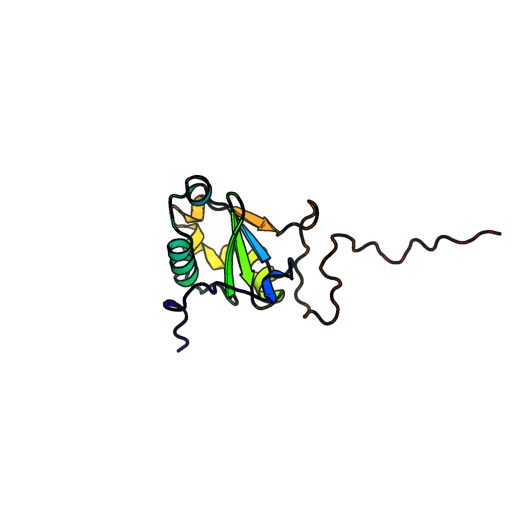TOM 675 C C . SER A 1 82 ? -11.755 -5.103 -0.189 1.00 78.56 82 SER A C 1
ATOM 677 O O . SER A 1 82 ? -12.418 -5.273 0.833 1.00 78.56 82 SER A O 1
ATOM 679 N N . ARG A 1 83 ? -10.620 -5.784 -0.401 1.00 77.06 83 ARG A N 1
ATOM 680 C CA . ARG A 1 83 ? -10.084 -6.791 0.532 1.00 77.06 83 ARG A CA 1
ATOM 681 C C . ARG A 1 83 ? -9.524 -6.199 1.822 1.00 77.06 83 ARG A C 1
ATOM 683 O O . ARG A 1 83 ? -9.333 -6.942 2.774 1.00 77.06 83 ARG A O 1
ATOM 690 N N . TRP A 1 84 ? -9.312 -4.890 1.876 1.00 74.88 84 TRP A N 1
ATOM 691 C CA . TRP A 1 84 ? -8.815 -4.175 3.055 1.00 74.88 84 TRP A CA 1
ATOM 692 C C . TRP A 1 84 ? -9.883 -3.223 3.603 1.00 74.88 84 TRP A C 1
ATOM 694 O O . TRP A 1 84 ? -9.567 -2.275 4.318 1.00 74.88 84 TRP A O 1
ATOM 704 N N . THR A 1 85 ? -11.153 -3.463 3.259 1.00 70.81 85 THR A N 1
ATOM 705 C CA . THR A 1 85 ? -12.305 -2.651 3.679 1.00 70.81 85 THR A CA 1
ATOM 706 C C . THR A 1 85 ? -12.359 -2.445 5.180 1.00 70.81 85 THR A C 1
ATOM 708 O O . THR A 1 85 ? -12.579 -1.320 5.594 1.00 70.81 85 THR A O 1
ATOM 711 N N . SER A 1 86 ? -12.058 -3.462 5.987 1.00 73.69 86 SER A N 1
ATOM 712 C CA . SER A 1 86 ? -11.982 -3.350 7.453 1.00 73.69 86 SER A CA 1
ATOM 713 C C . SER A 1 86 ? -11.030 -2.244 7.927 1.00 73.69 86 SER A C 1
ATOM 715 O O . SER A 1 86 ? -11.338 -1.489 8.850 1.00 73.69 86 SER A O 1
ATOM 717 N N . PHE A 1 87 ? -9.881 -2.101 7.266 1.00 74.56 87 PHE A N 1
ATOM 718 C CA . PHE A 1 87 ? -8.936 -1.025 7.524 1.00 74.56 87 PHE A CA 1
ATOM 719 C C . PHE A 1 87 ? -9.455 0.298 6.966 1.00 74.56 87 PHE A C 1
ATOM 721 O O . PHE A 1 87 ? -9.431 1.307 7.671 1.00 74.56 87 PHE A O 1
ATOM 728 N N . LEU A 1 88 ? -9.991 0.287 5.743 1.00 72.31 88 LEU A N 1
ATOM 729 C CA . LEU A 1 88 ? -10.561 1.465 5.087 1.00 72.31 88 LEU A CA 1
ATOM 730 C C . LEU A 1 88 ? -11.805 2.020 5.796 1.00 72.31 88 LEU A C 1
ATOM 732 O O . LEU A 1 88 ? -12.089 3.197 5.636 1.00 72.31 88 LEU A O 1
ATOM 736 N N . THR A 1 89 ? -12.524 1.232 6.597 1.00 75.75 89 THR A N 1
ATOM 737 C CA . THR A 1 89 ? -13.678 1.690 7.388 1.00 75.75 89 THR A CA 1
ATOM 738 C C . THR A 1 89 ? -13.277 2.398 8.678 1.00 75.75 89 THR A C 1
ATOM 740 O O . THR A 1 89 ? -14.094 3.103 9.266 1.00 75.75 89 THR A O 1
ATOM 743 N N . THR A 1 90 ? -12.021 2.271 9.119 1.00 78.44 90 THR A N 1
ATOM 744 C CA . THR A 1 90 ? -11.516 3.055 10.256 1.00 78.44 90 THR A CA 1
ATOM 745 C C . THR A 1 90 ? -11.421 4.537 9.884 1.00 78.44 90 THR A C 1
ATOM 747 O O . THR A 1 90 ? -11.156 4.878 8.732 1.00 78.44 90 THR A O 1
ATOM 750 N N . ASN A 1 91 ? -11.559 5.446 10.857 1.00 75.25 91 ASN A N 1
ATOM 751 C CA . ASN A 1 91 ? -11.376 6.889 10.619 1.00 75.25 91 ASN A CA 1
ATOM 752 C C . ASN A 1 91 ? -10.037 7.217 9.942 1.00 75.25 91 ASN A C 1
ATOM 754 O O . ASN A 1 91 ? -9.951 8.147 9.140 1.00 75.25 91 ASN A O 1
ATOM 758 N N . MET A 1 92 ? -9.005 6.431 10.251 1.00 76.88 92 MET A N 1
ATOM 759 C CA . MET A 1 92 ? -7.694 6.567 9.638 1.00 76.88 92 MET A CA 1
ATOM 760 C C . MET A 1 92 ? -7.721 6.116 8.176 1.00 76.88 92 MET A C 1
ATOM 762 O O . MET A 1 92 ? -7.294 6.871 7.309 1.00 76.88 92 MET A O 1
ATOM 766 N N . GLY A 1 93 ? -8.258 4.922 7.904 1.00 79.25 93 GLY A N 1
ATOM 767 C CA . GLY A 1 93 ? -8.310 4.315 6.574 1.00 79.25 93 GLY A CA 1
ATOM 768 C C . GLY A 1 93 ? -9.221 5.041 5.587 1.00 79.25 93 GLY A C 1
ATOM 769 O O . GLY A 1 93 ? -8.849 5.164 4.425 1.00 79.25 93 GLY A O 1
ATOM 770 N N . ARG A 1 94 ? -10.345 5.618 6.041 1.00 80.62 94 ARG A N 1
ATOM 771 C CA . ARG A 1 94 ? -11.260 6.408 5.185 1.00 80.62 94 ARG A CA 1
ATOM 772 C C . ARG A 1 94 ? -10.584 7.628 4.564 1.00 80.62 94 ARG A C 1
ATOM 774 O O . ARG A 1 94 ? -11.030 8.120 3.536 1.00 80.62 94 ARG A O 1
ATOM 781 N N . ARG A 1 95 ? -9.529 8.133 5.209 1.00 83.38 95 ARG A N 1
ATOM 782 C CA . ARG A 1 95 ? -8.739 9.282 4.747 1.00 83.38 95 ARG A CA 1
ATOM 783 C C . ARG A 1 95 ? -7.477 8.868 3.996 1.00 83.38 95 ARG A C 1
ATOM 785 O O . ARG A 1 95 ? -6.651 9.728 3.700 1.00 83.38 95 ARG A O 1
ATOM 792 N N . MET A 1 96 ? -7.289 7.574 3.741 1.00 84.75 96 MET A N 1
ATOM 793 C CA . MET A 1 96 ? -6.150 7.093 2.976 1.00 84.75 96 MET A CA 1
ATOM 794 C C . MET A 1 96 ? -6.492 6.976 1.505 1.00 84.75 96 MET A C 1
ATOM 796 O O . MET A 1 96 ? -7.584 6.550 1.135 1.00 84.75 96 MET A O 1
ATOM 800 N N . THR A 1 97 ? -5.520 7.297 0.664 1.00 88.12 97 THR A N 1
ATOM 801 C CA . THR A 1 97 ? -5.596 7.017 -0.767 1.00 88.12 97 THR A CA 1
ATOM 802 C C . THR A 1 97 ? -4.426 6.139 -1.170 1.00 88.12 97 THR A C 1
ATOM 804 O O . THR A 1 97 ? -3.332 6.222 -0.613 1.00 88.12 97 THR A O 1
ATOM 807 N N . ILE A 1 98 ? -4.669 5.247 -2.122 1.00 89.38 98 ILE A N 1
ATOM 808 C CA . ILE A 1 98 ? -3.655 4.340 -2.651 1.00 89.38 98 ILE A CA 1
ATOM 809 C C . ILE A 1 98 ? -3.311 4.825 -4.053 1.00 89.38 98 ILE A C 1
ATOM 811 O O . ILE A 1 98 ? -4.203 5.092 -4.856 1.00 89.38 98 ILE A O 1
ATOM 815 N N . SER A 1 99 ? -2.024 4.934 -4.360 1.00 90.94 99 SER A N 1
ATOM 816 C CA . SER A 1 99 ? -1.559 5.274 -5.701 1.00 90.94 99 SER A CA 1
ATOM 817 C C . SER A 1 99 ? -0.445 4.328 -6.142 1.00 90.94 99 SER A C 1
ATOM 819 O O . SER A 1 99 ? 0.251 3.743 -5.304 1.00 90.94 99 SER A O 1
ATOM 821 N N . PRO A 1 100 ? -0.219 4.188 -7.457 1.00 90.12 100 PRO A N 1
ATOM 822 C CA . PRO A 1 100 ? 0.902 3.404 -7.934 1.00 90.12 100 PRO A CA 1
ATOM 823 C C . PRO A 1 100 ? 2.223 4.062 -7.517 1.00 90.12 100 PRO A C 1
ATOM 825 O O . PRO A 1 100 ? 2.311 5.289 -7.376 1.00 90.12 100 PRO A O 1
ATOM 828 N N . ALA A 1 101 ? 3.270 3.250 -7.361 1.00 88.56 101 ALA A N 1
ATOM 829 C CA . ALA A 1 101 ? 4.636 3.765 -7.351 1.00 88.56 101 ALA A CA 1
ATOM 830 C C . ALA A 1 101 ? 4.953 4.449 -8.692 1.00 88.56 101 ALA A C 1
ATOM 832 O O . ALA A 1 101 ? 4.321 4.164 -9.713 1.00 88.56 101 ALA A O 1
ATOM 833 N N . ARG A 1 102 ? 5.933 5.361 -8.703 1.00 84.69 102 ARG A N 1
ATOM 834 C CA . ARG A 1 102 ? 6.312 6.117 -9.905 1.00 84.69 102 ARG A CA 1
ATOM 835 C C . ARG A 1 102 ? 7.795 5.974 -10.218 1.00 84.69 102 ARG A C 1
ATOM 837 O O . ARG A 1 102 ? 8.628 5.987 -9.317 1.00 84.69 102 ARG A O 1
ATOM 844 N N . ILE A 1 103 ? 8.115 5.895 -11.506 1.00 79.31 103 I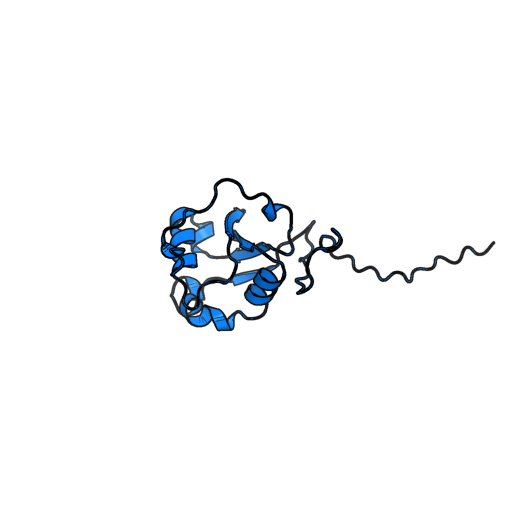LE A N 1
ATOM 845 C CA . ILE A 1 103 ? 9.477 5.948 -12.044 1.00 79.31 103 ILE A CA 1
ATOM 846 C C . ILE A 1 103 ? 9.530 7.137 -12.995 1.00 79.31 103 ILE A C 1
ATOM 848 O O . ILE A 1 103 ? 8.805 7.160 -13.989 1.00 79.31 103 ILE A O 1
ATOM 852 N N . ARG A 1 104 ? 10.373 8.133 -12.689 1.00 80.81 104 ARG A N 1
ATOM 853 C CA . ARG A 1 104 ? 10.515 9.359 -13.503 1.00 80.81 104 ARG A CA 1
ATOM 854 C C . ARG A 1 104 ? 9.156 10.014 -13.820 1.00 80.81 104 ARG A C 1
ATOM 856 O O . ARG A 1 104 ? 8.867 10.337 -14.962 1.00 80.81 104 ARG A O 1
ATOM 863 N N . GLY A 1 105 ? 8.284 10.122 -12.814 1.00 78.56 105 GLY A N 1
ATOM 864 C CA . GLY A 1 105 ? 6.940 10.706 -12.943 1.00 78.56 105 GLY A CA 1
ATOM 865 C C . GLY A 1 105 ? 5.860 9.775 -13.513 1.00 78.56 105 GLY A C 1
ATOM 866 O O . GLY A 1 105 ? 4.669 10.015 -13.290 1.00 78.56 105 GLY A O 1
ATOM 867 N N . HIS A 1 106 ? 6.233 8.667 -14.154 1.00 80.75 106 HIS A N 1
ATOM 868 C CA . HIS A 1 106 ? 5.273 7.729 -14.731 1.00 80.75 106 HIS A CA 1
ATOM 869 C C . HIS A 1 106 ? 4.834 6.659 -13.726 1.00 80.75 106 HIS A C 1
ATOM 871 O O . HIS A 1 106 ? 5.689 6.113 -13.023 1.00 80.75 106 HIS A O 1
ATOM 877 N N . PRO A 1 107 ? 3.530 6.334 -13.653 1.00 83.56 107 PRO A N 1
ATOM 878 C CA . PRO A 1 107 ? 3.048 5.257 -12.802 1.00 83.56 107 PRO A CA 1
ATOM 879 C C . PRO A 1 107 ? 3.603 3.913 -13.273 1.00 83.56 107 PRO A C 1
ATOM 881 O O . PRO A 1 107 ? 3.721 3.646 -14.471 1.00 83.56 107 PRO A O 1
ATOM 884 N N . VAL A 1 108 ? 3.942 3.059 -12.316 1.00 83.94 108 VAL A N 1
ATOM 885 C CA . VAL A 1 108 ? 4.347 1.684 -12.589 1.00 83.94 108 VAL A CA 1
ATOM 886 C C . VAL A 1 108 ? 3.125 0.857 -12.980 1.00 83.94 108 VAL A C 1
ATOM 888 O O . VAL A 1 108 ? 2.048 1.015 -12.407 1.00 83.94 108 VAL A O 1
ATOM 891 N N . GLN A 1 109 ? 3.303 -0.052 -13.937 1.00 82.12 109 GLN A N 1
ATOM 892 C CA . GLN A 1 109 ? 2.301 -1.060 -14.263 1.00 82.12 109 GLN A CA 1
ATOM 893 C C . GLN A 1 109 ? 2.510 -2.295 -13.384 1.00 82.12 109 GLN A C 1
ATOM 895 O O . GLN A 1 109 ? 3.587 -2.894 -13.379 1.00 82.12 109 GLN A O 1
ATOM 900 N N . TYR A 1 110 ? 1.478 -2.671 -12.631 1.00 84.56 110 TYR A N 1
ATOM 901 C CA . TYR A 1 110 ? 1.489 -3.900 -11.847 1.00 84.56 110 TYR A CA 1
ATOM 902 C C . TYR A 1 110 ? 1.188 -5.107 -12.734 1.00 84.56 110 TYR A C 1
ATOM 904 O O . TYR A 1 110 ? 0.347 -5.038 -13.626 1.00 84.56 110 TYR A O 1
ATOM 912 N N . HIS A 1 111 ? 1.844 -6.231 -12.461 1.00 81.50 111 HIS A N 1
ATOM 913 C CA . HIS A 1 111 ? 1.708 -7.463 -13.233 1.00 81.50 111 HIS A CA 1
ATOM 914 C C . HIS A 1 111 ? 1.755 -8.682 -12.312 1.00 81.50 111 HIS A C 1
ATOM 916 O O . HIS A 1 111 ? 2.204 -8.605 -11.167 1.00 81.50 111 HIS A O 1
ATOM 922 N N . ARG A 1 112 ? 1.268 -9.819 -12.815 1.00 81.31 112 ARG A N 1
ATOM 923 C CA . ARG A 1 112 ? 1.199 -11.073 -12.050 1.00 81.31 112 ARG A CA 1
ATOM 924 C C . ARG A 1 112 ? 2.335 -12.041 -12.383 1.00 81.31 112 ARG A C 1
ATOM 926 O O . ARG A 1 112 ? 2.497 -13.054 -11.713 1.00 81.31 112 ARG A O 1
ATOM 933 N N . GLN A 1 113 ? 3.113 -11.763 -13.419 1.00 79.31 113 GLN A N 1
ATOM 934 C CA . GLN A 1 113 ? 4.222 -12.607 -13.840 1.00 79.31 113 GLN A CA 1
ATOM 935 C C . GLN A 1 113 ? 5.432 -12.394 -12.913 1.00 79.31 113 GLN A C 1
ATOM 937 O O . GLN A 1 113 ? 5.693 -11.246 -12.533 1.00 79.31 113 GLN A O 1
ATOM 942 N N . PRO A 1 114 ? 6.178 -13.454 -12.548 1.00 69.88 114 PRO A N 1
ATOM 943 C CA . PRO A 1 114 ? 7.449 -13.314 -11.845 1.00 69.88 114 PRO A CA 1
ATOM 944 C C . PRO A 1 114 ? 8.456 -12.513 -12.678 1.00 69.88 114 PRO A C 1
ATOM 946 O O . PRO A 1 114 ? 8.413 -12.514 -13.910 1.00 69.88 114 PRO A O 1
ATOM 949 N N . HIS A 1 115 ? 9.406 -11.863 -12.010 1.00 62.56 115 HIS A N 1
ATOM 950 C CA . HIS A 1 115 ? 10.527 -11.216 -12.685 1.00 62.56 115 HIS A CA 1
ATOM 951 C C . HIS A 1 115 ? 11.511 -12.263 -13.206 1.00 62.56 115 HIS A C 1
ATOM 953 O O . HIS A 1 115 ? 12.430 -12.646 -12.491 1.00 62.56 115 HIS A O 1
ATOM 959 N N . HIS A 1 116 ? 11.347 -12.707 -14.450 1.00 54.09 116 HIS A N 1
ATOM 960 C CA . HIS A 1 116 ? 12.411 -13.446 -15.142 1.00 54.09 116 HIS A CA 1
ATOM 961 C C . HIS A 1 116 ? 13.439 -12.496 -15.774 1.00 54.09 116 HIS A C 1
ATOM 963 O O . HIS A 1 116 ? 14.609 -12.835 -15.884 1.00 54.09 116 HIS A O 1
ATOM 969 N N . HIS A 1 117 ? 13.025 -11.274 -16.120 1.00 46.28 117 HIS A N 1
ATOM 970 C CA . HIS A 1 117 ? 13.872 -10.250 -16.727 1.00 46.28 117 HIS A CA 1
ATOM 971 C C . HIS A 1 117 ? 13.466 -8.875 -16.178 1.00 46.28 117 HIS A C 1
ATOM 973 O O . HIS A 1 117 ? 12.278 -8.612 -15.991 1.00 46.28 117 HIS A O 1
ATOM 979 N N . GLY A 1 118 ? 14.430 -7.995 -15.896 1.00 50.62 118 GLY A N 1
ATOM 980 C CA . GLY A 1 118 ? 14.245 -6.672 -15.267 1.00 50.62 118 GLY A CA 1
ATOM 981 C C . GLY A 1 118 ? 13.466 -5.623 -16.085 1.00 50.62 118 GLY A C 1
ATOM 982 O O . GLY A 1 118 ? 13.756 -4.435 -15.990 1.00 50.62 118 GLY A O 1
ATOM 983 N N . ILE A 1 119 ? 12.486 -6.033 -16.896 1.00 53.19 119 ILE A N 1
ATOM 984 C CA . ILE A 1 119 ? 11.782 -5.224 -17.910 1.00 53.19 119 ILE A CA 1
ATOM 985 C C . ILE A 1 119 ? 10.409 -4.735 -17.402 1.00 53.19 119 ILE A C 1
ATOM 987 O O . ILE A 1 119 ? 9.518 -4.393 -18.165 1.00 53.19 119 ILE A O 1
ATOM 991 N N . CYS A 1 120 ? 10.208 -4.653 -16.089 1.00 60.47 120 CYS A N 1
ATOM 992 C CA . CYS A 1 120 ? 8.980 -4.081 -15.515 1.00 60.47 120 CYS A CA 1
ATOM 993 C C . CYS A 1 120 ? 9.170 -2.609 -15.097 1.00 60.47 120 CYS A C 1
ATOM 995 O O . CYS A 1 120 ? 8.282 -1.999 -14.505 1.00 60.47 120 CYS A O 1
ATOM 997 N N . HIS A 1 121 ? 10.358 -2.043 -15.350 1.00 59.00 121 HIS A N 1
ATOM 998 C CA . HIS A 1 121 ? 10.834 -0.791 -14.745 1.00 59.00 121 HIS A CA 1
ATOM 999 C C . HIS A 1 121 ? 10.786 0.427 -15.666 1.00 59.00 121 HIS A C 1
ATOM 1001 O O . HIS A 1 121 ? 11.332 1.478 -15.338 1.00 59.00 121 HIS A O 1
ATOM 1007 N N . LEU A 1 122 ? 10.102 0.327 -16.801 1.00 52.62 122 LEU A N 1
ATOM 1008 C CA . LEU A 1 122 ? 9.827 1.476 -17.648 1.00 52.62 122 LEU A CA 1
ATOM 1009 C C . LEU A 1 122 ? 8.349 1.470 -18.006 1.00 52.62 122 LEU A C 1
ATOM 1011 O O . LEU A 1 122 ? 7.831 0.482 -18.514 1.00 52.62 122 LEU A O 1
ATOM 1015 N N . ALA A 1 123 ? 7.699 2.622 -17.852 1.00 44.53 123 ALA A N 1
ATOM 1016 C CA . ALA A 1 123 ? 6.380 2.933 -18.409 1.00 44.53 123 ALA A CA 1
ATOM 1017 C C . ALA A 1 123 ? 6.338 2.896 -19.959 1.00 44.53 123 ALA A C 1
ATOM 1019 O O . ALA A 1 123 ? 5.451 3.461 -20.589 1.00 44.53 123 ALA A O 1
ATOM 1020 N N . ARG A 1 124 ? 7.324 2.249 -20.587 1.00 43.12 124 ARG A N 1
ATOM 1021 C CA . ARG A 1 124 ? 7.458 2.020 -22.016 1.00 43.12 124 ARG A CA 1
ATOM 1022 C C . ARG A 1 124 ? 7.487 0.516 -22.271 1.00 43.12 124 ARG A C 1
ATOM 1024 O O . ARG A 1 124 ? 8.494 -0.023 -22.711 1.00 43.12 124 ARG A O 1
ATOM 1031 N N . ASN A 1 125 ? 6.318 -0.104 -22.159 1.00 41.53 125 ASN A N 1
ATOM 1032 C CA . ASN A 1 125 ? 5.847 -0.894 -23.291 1.00 41.53 125 ASN A CA 1
ATOM 1033 C C . ASN A 1 125 ? 5.753 0.061 -24.498 1.00 41.53 125 ASN A C 1
ATOM 1035 O O . ASN A 1 125 ? 4.682 0.560 -24.825 1.00 41.53 125 ASN A O 1
ATOM 1039 N N . ARG A 1 126 ? 6.887 0.408 -25.124 1.00 40.59 126 ARG A N 1
ATOM 1040 C CA . ARG A 1 126 ? 6.835 0.761 -26.541 1.00 40.59 126 ARG A CA 1
ATOM 1041 C C . ARG A 1 126 ? 6.758 -0.587 -27.250 1.00 40.59 126 ARG A C 1
ATOM 1043 O O . ARG A 1 126 ? 7.681 -1.377 -27.060 1.00 40.59 126 ARG A O 1
ATOM 1050 N N . PRO A 1 127 ? 5.685 -0.887 -27.997 1.00 38.16 127 PRO A N 1
ATOM 1051 C CA . PRO A 1 127 ? 5.679 -2.079 -28.825 1.00 38.16 127 PRO A CA 1
ATOM 1052 C C . PRO A 1 127 ? 6.899 -2.039 -29.753 1.00 38.16 127 PRO A C 1
ATOM 1054 O O . PRO A 1 127 ? 7.271 -0.972 -30.252 1.00 38.16 127 PRO A O 1
ATOM 1057 N N . ASN A 1 128 ? 7.508 -3.200 -29.993 1.00 41.00 128 ASN A N 1
ATOM 1058 C CA . ASN A 1 128 ? 8.491 -3.409 -31.056 1.00 41.00 128 ASN A CA 1
ATOM 1059 C C . ASN A 1 128 ? 7.812 -3.298 -32.434 1.00 41.00 128 ASN A C 1
ATOM 1061 O O . ASN A 1 128 ? 7.812 -4.244 -33.201 1.00 41.00 128 ASN A O 1
ATOM 1065 N N . HIS A 1 129 ? 7.215 -2.155 -32.762 1.00 42.38 129 HIS A N 1
ATOM 1066 C CA . HIS A 1 129 ? 6.759 -1.834 -34.113 1.00 42.38 129 HIS A CA 1
ATOM 1067 C C . HIS A 1 129 ? 6.944 -0.341 -34.380 1.00 42.38 129 HIS A C 1
ATOM 1069 O O . HIS A 1 129 ? 6.021 0.399 -34.690 1.00 42.38 129 HIS A O 1
ATOM 1075 N N . ALA A 1 130 ? 8.189 0.107 -34.277 1.00 41.12 130 ALA A N 1
ATOM 1076 C CA . ALA A 1 130 ? 8.674 1.157 -35.156 1.00 41.12 130 ALA A CA 1
ATOM 1077 C C . ALA A 1 130 ? 9.872 0.573 -35.894 1.00 41.12 130 ALA A C 1
ATOM 1079 O O . ALA A 1 130 ? 11.025 0.919 -35.638 1.00 41.12 130 ALA A O 1
ATOM 1080 N N . THR A 1 131 ? 9.581 -0.376 -36.786 1.00 40.53 131 THR A N 1
ATOM 1081 C CA . THR A 1 131 ? 10.463 -0.738 -37.888 1.00 40.53 131 THR A CA 1
ATOM 1082 C C . THR A 1 131 ? 10.705 0.551 -38.658 1.00 40.53 131 THR A C 1
ATOM 1084 O O . THR A 1 131 ? 9.935 0.938 -39.536 1.00 40.53 131 THR A O 1
ATOM 1087 N N . ARG A 1 132 ? 11.755 1.282 -38.283 1.00 41.47 132 ARG A N 1
ATOM 1088 C CA . ARG A 1 132 ? 12.290 2.357 -39.098 1.00 41.47 132 ARG A CA 1
ATOM 1089 C C . ARG A 1 132 ? 12.879 1.641 -40.306 1.00 41.47 132 ARG A C 1
ATOM 1091 O O . ARG A 1 132 ? 14.024 1.202 -40.278 1.00 41.47 132 ARG A O 1
ATOM 1098 N N . ARG A 1 133 ? 12.035 1.418 -41.321 1.00 42.69 133 ARG A N 1
ATOM 1099 C CA . ARG A 1 133 ? 12.466 1.044 -42.665 1.00 42.69 133 ARG A CA 1
ATOM 1100 C C . ARG A 1 133 ? 13.561 2.040 -43.026 1.00 42.69 133 ARG A C 1
ATOM 1102 O O . ARG A 1 133 ? 13.271 3.209 -43.266 1.00 42.69 133 ARG A O 1
ATOM 1109 N N . ARG A 1 134 ? 14.814 1.580 -43.017 1.00 45.19 134 ARG A N 1
ATOM 1110 C CA . ARG A 1 134 ? 15.841 2.156 -43.876 1.00 45.19 134 ARG A CA 1
ATOM 1111 C C . ARG A 1 134 ? 15.263 2.058 -45.282 1.00 45.19 134 ARG A C 1
ATOM 1113 O O . ARG A 1 134 ? 15.092 0.955 -45.796 1.00 45.19 134 ARG A O 1
ATOM 1120 N N . ARG A 1 135 ? 14.852 3.187 -45.844 1.00 40.19 135 ARG A N 1
ATOM 1121 C CA . ARG A 1 135 ? 14.853 3.332 -47.291 1.00 40.19 135 ARG A CA 1
ATOM 1122 C C . ARG A 1 135 ? 16.203 3.939 -47.636 1.00 40.19 135 ARG A C 1
ATOM 1124 O O . ARG A 1 135 ? 16.641 4.859 -46.945 1.00 40.19 135 ARG A O 1
ATOM 1131 N N . HIS A 1 136 ? 16.848 3.256 -48.574 1.00 44.16 136 HIS A N 1
ATOM 1132 C CA . HIS A 1 136 ? 18.026 3.678 -49.311 1.00 44.16 136 HIS A CA 1
ATOM 1133 C C . HIS A 1 136 ? 17.891 5.119 -49.793 1.00 44.16 136 HIS A C 1
ATOM 1135 O O . HIS A 1 136 ? 16.744 5.505 -50.121 1.00 44.16 136 HIS A O 1
#

Sequence (136 aa):
MNNNRYRRNPQHCRGCRFPCQQVLLHSPYLAGNRLSLAHWWRLLLSVVPPIAGLVHIQQHGDSLRLHFVTPQSAHFFYTHPSRWTSFLTTNMGRRMTISPARIRGHPVQYHRQPHHHGICHLARNRPNHATRRRRH

pLDDT: mean 77.7, std 16.52, range [35.12, 94.69]

Foldseek 3Di:
DDPQLPDFADPDDPQVVQQLQKKKKAFPCQQVVVDDPRRVSNLQCPFPVHLAQFRHWDDDNRIIITGGPWLQSSCCVQVCVVRRVVSCVDPGNVRMDMAAGDDPNHGFDGDNDGPPDSPSRDPDPPDPPPPVPPDD

Radius of gyration: 17.37 Å; chains: 1; bounding box: 32×36×66 Å

Organism: NCBI:txid101127